Protein AF-A0A842VEL1-F1 (afdb_monomer_lite)

Secondary structure (DSSP, 8-state):
-HHHHHHHHH-GGGTEEEEETTEEEE-HHHHHHHHHHHHHHHHHHHHHHHHHHT-SSHHHHHHHHHHHHHHHHHHHHHHHHHH---HHHHHHHHHHHHHHHHHHHHHHH--HHHHHHHSTT--

Sequence (123 aa):
MILYYALLIIDPSLIGIFINPFIVQFTIFTRVYFIACLLGVLIPGILFAIRSIKSDKPEINLQGKLLLIAFISFTIGALLTSSIPQMTIKVIARLILVTSSLEFYMGYLLPNWVKKILLKNDN

Radius of gyration: 18.05 Å; chains: 1; bounding box: 33×24×61 Å

Foldseek 3Di:
DVVVVVCCVVDVVQQWDDPDPLFTQGDPVNLVVLVVVLCVCLVVQLVCLVVQCPDPPVLSVVLSVLSNQLSVLLSVLSCQCHPDRDPVSPVVSVVSNVVSVVSNVCSVVVDPVNCCVPVVPPD

Structure (mmCIF, N/CA/C/O backbone):
data_AF-A0A842VEL1-F1
#
_entry.id   AF-A0A842VEL1-F1
#
loop_
_atom_site.group_PDB
_atom_site.id
_atom_site.type_symbol
_atom_site.label_atom_id
_atom_site.label_alt_id
_atom_site.label_comp_id
_atom_site.label_asym_id
_atom_site.label_entity_id
_atom_site.label_seq_id
_atom_site.pdbx_PDB_ins_code
_atom_site.Cartn_x
_atom_site.Cartn_y
_atom_site.Cartn_z
_atom_site.occupancy
_atom_site.B_iso_or_equiv
_atom_site.auth_seq_id
_atom_site.auth_comp_id
_atom_site.auth_asym_id
_atom_site.auth_atom_id
_atom_site.pdbx_PDB_model_num
ATOM 1 N N . MET A 1 1 ? -5.228 3.748 -17.931 1.00 76.12 1 MET A N 1
ATOM 2 C CA . MET A 1 1 ? -5.806 2.390 -17.972 1.00 76.12 1 MET A CA 1
ATOM 3 C C . MET A 1 1 ? -5.960 1.906 -19.413 1.00 76.12 1 MET A C 1
ATOM 5 O O . MET A 1 1 ? -5.131 1.111 -19.818 1.00 76.12 1 MET A O 1
ATOM 9 N N . ILE A 1 2 ? -6.891 2.429 -20.225 1.00 85.06 2 ILE A N 1
ATOM 10 C CA . ILE A 1 2 ? -7.146 1.931 -21.603 1.00 85.06 2 ILE A CA 1
ATOM 11 C C . ILE A 1 2 ? -5.904 2.004 -22.518 1.00 85.06 2 ILE A C 1
ATOM 13 O O . ILE A 1 2 ? -5.540 1.008 -23.132 1.00 85.06 2 ILE A O 1
ATOM 17 N N . LEU A 1 3 ? -5.192 3.139 -22.535 1.00 84.25 3 LEU A N 1
ATOM 18 C CA . LEU A 1 3 ? -3.963 3.311 -23.328 1.00 84.25 3 LEU A CA 1
ATOM 19 C C . LEU A 1 3 ? -2.843 2.329 -22.936 1.00 84.25 3 LEU A C 1
ATOM 21 O O . LEU A 1 3 ? -2.144 1.812 -23.798 1.00 84.25 3 LEU A O 1
ATOM 25 N N . TYR A 1 4 ? -2.688 2.051 -21.639 1.00 84.31 4 TYR A N 1
ATOM 26 C CA . TYR A 1 4 ? -1.670 1.122 -21.141 1.00 84.31 4 TYR A CA 1
ATOM 27 C C . TYR A 1 4 ? -1.941 -0.307 -21.629 1.00 84.31 4 TYR A C 1
ATOM 29 O O . TYR A 1 4 ? -1.032 -0.978 -22.103 1.00 84.31 4 TYR A O 1
ATOM 37 N N . TYR A 1 5 ? -3.204 -0.747 -21.583 1.00 84.50 5 TYR A N 1
ATOM 38 C CA . TYR A 1 5 ? -3.597 -2.060 -22.100 1.00 84.50 5 TYR A CA 1
ATOM 39 C C . TYR A 1 5 ? -3.466 -2.159 -23.622 1.00 84.50 5 TYR A C 1
ATOM 41 O O . TYR A 1 5 ? -3.022 -3.189 -24.116 1.00 84.50 5 TYR A O 1
ATOM 49 N N . ALA A 1 6 ? -3.785 -1.092 -24.361 1.00 85.75 6 ALA A N 1
ATOM 50 C CA . ALA A 1 6 ? -3.583 -1.062 -25.808 1.00 85.75 6 ALA A CA 1
ATOM 51 C C . ALA A 1 6 ? -2.100 -1.247 -26.176 1.00 85.75 6 ALA A C 1
ATOM 53 O O . ALA A 1 6 ? -1.776 -2.093 -27.004 1.00 85.75 6 ALA A O 1
ATOM 54 N N . LEU A 1 7 ? -1.191 -0.526 -25.508 1.00 83.75 7 LEU A N 1
ATOM 55 C CA . LEU A 1 7 ? 0.255 -0.666 -25.726 1.00 83.75 7 LEU A CA 1
ATOM 56 C C . LEU A 1 7 ? 0.760 -2.077 -25.393 1.00 83.75 7 LEU A C 1
ATOM 58 O O . LEU A 1 7 ? 1.615 -2.592 -26.102 1.00 83.75 7 LEU A O 1
ATOM 62 N N . LEU A 1 8 ? 0.196 -2.723 -24.366 1.00 83.88 8 LEU A N 1
ATOM 63 C CA . LEU A 1 8 ? 0.596 -4.068 -23.941 1.00 83.88 8 LEU A CA 1
ATOM 64 C C . LEU A 1 8 ? 0.262 -5.139 -24.985 1.00 83.88 8 LEU A C 1
ATOM 66 O O . LEU A 1 8 ? 0.995 -6.115 -25.109 1.00 83.88 8 LEU A O 1
ATOM 70 N N . ILE A 1 9 ? -0.843 -4.959 -25.712 1.00 89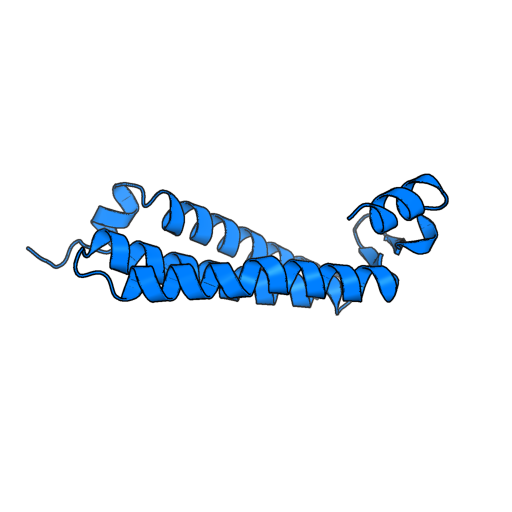.06 9 ILE A N 1
ATOM 71 C CA . ILE A 1 9 ? -1.298 -5.887 -26.754 1.00 89.06 9 ILE A CA 1
ATOM 72 C C . ILE A 1 9 ? -0.537 -5.658 -28.065 1.00 89.06 9 ILE A C 1
ATOM 74 O O . ILE A 1 9 ? -0.244 -6.621 -28.766 1.00 89.06 9 ILE A O 1
ATOM 78 N N . ILE A 1 10 ? -0.227 -4.400 -28.398 1.00 89.38 10 ILE A N 1
ATOM 79 C CA . ILE A 1 10 ? 0.463 -4.046 -29.647 1.00 89.38 10 ILE A CA 1
ATOM 80 C C . ILE A 1 10 ? 1.934 -4.459 -29.586 1.00 89.38 10 ILE A C 1
ATOM 82 O O . ILE A 1 10 ? 2.413 -5.145 -30.484 1.00 89.38 10 ILE A O 1
ATOM 86 N N . ASP A 1 11 ? 2.645 -4.037 -28.539 1.00 83.62 11 ASP A N 1
ATOM 87 C CA . ASP A 1 11 ? 4.055 -4.361 -28.347 1.00 83.62 11 ASP A CA 1
ATOM 88 C C . ASP A 1 11 ? 4.446 -4.216 -26.860 1.00 83.62 11 ASP A C 1
ATOM 90 O O . ASP A 1 11 ? 4.603 -3.096 -26.354 1.00 83.62 11 ASP A O 1
ATOM 94 N N . PRO A 1 12 ? 4.656 -5.336 -26.144 1.00 81.06 12 PRO A N 1
ATOM 95 C CA . PRO A 1 12 ? 5.062 -5.330 -24.740 1.00 81.06 12 PRO A CA 1
ATOM 96 C C . PRO A 1 12 ? 6.353 -4.545 -24.464 1.00 81.06 12 PRO A C 1
ATOM 98 O O . PRO A 1 12 ? 6.524 -4.019 -23.359 1.00 81.06 12 PRO A O 1
ATOM 101 N N . SER A 1 13 ? 7.247 -4.421 -25.454 1.00 82.38 13 SER A N 1
ATOM 102 C CA . SER A 1 13 ? 8.527 -3.720 -25.300 1.00 82.38 13 SER A CA 1
ATOM 103 C C . SER A 1 13 ? 8.355 -2.220 -25.025 1.00 82.38 13 SER A C 1
ATOM 105 O O . SER A 1 13 ? 9.188 -1.615 -24.346 1.00 82.38 13 SER A O 1
ATOM 107 N N . LEU A 1 14 ? 7.224 -1.632 -25.439 1.00 79.50 14 LEU A N 1
ATOM 108 C CA . LEU A 1 14 ? 6.870 -0.232 -25.176 1.00 79.50 14 LEU A CA 1
ATOM 109 C C . LEU A 1 14 ? 6.592 0.040 -23.688 1.00 79.50 14 LEU A C 1
ATOM 111 O O . LEU A 1 14 ? 6.675 1.181 -23.220 1.00 79.50 14 LEU A O 1
ATOM 115 N N . ILE A 1 15 ? 6.284 -1.006 -22.921 1.00 84.62 15 ILE A N 1
ATOM 116 C CA . ILE A 1 15 ? 5.947 -0.922 -21.497 1.00 84.62 15 ILE A CA 1
ATOM 117 C C . ILE A 1 15 ? 7.144 -1.311 -20.629 1.00 84.62 15 ILE A C 1
ATOM 119 O O . ILE A 1 15 ? 7.382 -0.706 -19.573 1.00 84.62 15 ILE A O 1
ATOM 123 N N . GLY A 1 16 ? 7.930 -2.282 -21.077 1.00 82.50 16 GLY A N 1
ATOM 124 C CA . GLY A 1 16 ? 9.168 -2.664 -20.423 1.00 82.50 16 GLY A CA 1
ATOM 125 C C . GLY A 1 16 ? 9.768 -3.929 -21.006 1.00 82.50 16 GLY A C 1
ATOM 126 O O . GLY A 1 16 ? 9.112 -4.697 -21.702 1.00 82.50 16 GLY A O 1
ATOM 127 N N . ILE A 1 17 ? 11.030 -4.153 -20.666 1.00 83.25 17 ILE A N 1
ATOM 128 C CA . ILE A 1 17 ? 11.786 -5.334 -21.074 1.00 83.25 17 ILE A CA 1
ATOM 129 C C . ILE A 1 17 ? 12.294 -6.077 -19.841 1.00 83.25 17 ILE A C 1
ATOM 131 O O . ILE A 1 17 ? 12.622 -5.473 -18.813 1.00 83.25 17 ILE A O 1
ATOM 135 N N . PHE A 1 18 ? 12.355 -7.402 -19.928 1.00 78.75 18 PHE A N 1
ATOM 136 C CA . PHE A 1 18 ? 13.022 -8.219 -18.921 1.00 78.75 18 PHE A CA 1
ATOM 137 C C . PHE A 1 18 ? 14.525 -8.220 -19.204 1.00 78.75 18 PHE A C 1
ATOM 139 O O . PHE A 1 18 ? 14.956 -8.689 -20.250 1.00 78.75 18 PHE A O 1
ATOM 146 N N . ILE A 1 19 ? 15.321 -7.713 -18.261 1.00 80.94 19 ILE A N 1
ATOM 147 C CA . ILE A 1 19 ? 16.787 -7.856 -18.291 1.00 80.94 19 ILE A CA 1
ATOM 148 C C . ILE A 1 19 ? 17.183 -9.242 -17.745 1.00 80.94 19 ILE A C 1
ATOM 150 O O . ILE A 1 19 ? 18.173 -9.831 -18.158 1.00 80.94 19 ILE A O 1
ATOM 154 N N . ASN A 1 20 ? 16.410 -9.765 -16.792 1.00 78.31 20 ASN A N 1
ATOM 155 C CA . ASN A 1 20 ? 16.582 -11.070 -16.140 1.00 78.31 20 ASN A CA 1
ATOM 156 C C . ASN A 1 20 ? 15.169 -11.552 -15.717 1.00 78.31 20 ASN A C 1
ATOM 158 O O . ASN A 1 20 ? 14.302 -10.684 -15.558 1.00 78.31 20 ASN A O 1
ATOM 162 N N . PRO A 1 21 ? 14.887 -12.847 -15.448 1.00 75.00 21 PRO A N 1
ATOM 163 C CA . PRO A 1 21 ? 13.548 -13.320 -15.064 1.00 75.00 21 PRO A CA 1
ATOM 164 C C . PRO A 1 21 ? 12.952 -12.578 -13.861 1.00 75.00 21 PRO A C 1
ATOM 166 O O . PRO A 1 21 ? 11.739 -12.460 -13.725 1.00 75.00 21 PRO A O 1
ATOM 169 N N . PHE A 1 22 ? 13.817 -12.023 -13.008 1.00 68.25 22 PHE A N 1
ATOM 170 C CA . PHE A 1 22 ? 13.437 -11.284 -11.804 1.00 68.25 22 PHE A CA 1
ATOM 171 C C . PHE A 1 22 ? 13.616 -9.760 -11.924 1.00 68.25 22 PHE A C 1
ATOM 173 O O . PHE A 1 22 ? 13.258 -9.014 -11.009 1.00 68.25 22 PHE A O 1
ATOM 180 N N . ILE A 1 23 ? 14.162 -9.263 -13.042 1.00 76.00 23 ILE A N 1
ATOM 181 C CA . ILE A 1 23 ? 14.464 -7.842 -13.241 1.00 76.00 23 ILE A CA 1
ATOM 182 C C . ILE A 1 23 ? 13.767 -7.329 -14.499 1.00 76.00 23 ILE A C 1
ATOM 184 O O . ILE A 1 23 ? 14.275 -7.449 -15.609 1.00 76.00 23 ILE A O 1
ATOM 188 N N . VAL A 1 24 ? 12.632 -6.666 -14.287 1.00 80.62 24 VAL A N 1
ATOM 189 C CA . VAL A 1 24 ? 11.988 -5.825 -15.302 1.00 80.62 24 VAL A CA 1
ATOM 190 C C . VAL A 1 24 ? 12.592 -4.426 -15.275 1.00 80.62 24 VAL A C 1
ATOM 192 O O . VAL A 1 24 ? 12.747 -3.840 -14.194 1.00 80.62 24 VAL A O 1
ATOM 195 N N . GLN A 1 25 ? 12.902 -3.898 -16.457 1.00 82.56 25 GLN A N 1
ATOM 196 C CA . GLN A 1 25 ? 13.209 -2.495 -16.689 1.00 82.56 25 GLN A CA 1
ATOM 197 C C . GLN A 1 25 ? 12.018 -1.835 -17.376 1.00 82.56 25 GLN A C 1
ATOM 199 O O . GLN A 1 25 ? 11.735 -2.067 -18.549 1.00 82.56 25 GLN A O 1
ATOM 204 N N . PHE A 1 26 ? 11.309 -1.007 -16.616 1.00 83.81 26 PHE A N 1
ATOM 205 C CA . PHE A 1 26 ? 10.155 -0.274 -17.118 1.00 83.81 26 PHE A CA 1
ATOM 206 C C . PHE A 1 26 ? 10.583 0.950 -17.923 1.00 83.81 26 PHE A C 1
ATOM 208 O O . PHE A 1 26 ? 11.517 1.668 -17.528 1.00 83.81 26 PHE A O 1
ATOM 215 N N . THR A 1 27 ? 9.854 1.219 -19.006 1.00 86.62 27 THR A N 1
ATOM 216 C CA . THR A 1 27 ? 9.984 2.461 -19.775 1.00 86.62 27 THR A CA 1
ATOM 217 C C . THR A 1 27 ? 9.526 3.660 -18.941 1.00 86.62 27 THR A C 1
ATOM 219 O O . THR A 1 27 ? 8.837 3.515 -17.925 1.00 86.62 27 THR A O 1
ATOM 222 N N . ILE A 1 28 ? 9.923 4.870 -19.345 1.00 84.62 28 ILE A N 1
ATOM 223 C CA . ILE A 1 28 ? 9.549 6.100 -18.630 1.00 84.62 28 ILE A CA 1
ATOM 224 C C . ILE A 1 28 ? 8.027 6.267 -18.541 1.00 84.62 28 ILE A C 1
ATOM 226 O O . ILE A 1 28 ? 7.512 6.618 -17.481 1.00 84.62 28 ILE A O 1
ATOM 230 N N . PHE A 1 29 ? 7.311 5.916 -19.614 1.00 85.69 29 PHE A N 1
ATOM 231 C CA . PHE A 1 29 ? 5.852 5.938 -19.668 1.00 85.69 29 PHE A CA 1
ATOM 232 C C . PHE A 1 29 ? 5.240 5.083 -18.552 1.00 85.69 29 PHE A C 1
ATOM 234 O O . PHE A 1 29 ? 4.425 5.567 -17.767 1.00 85.69 29 PHE A O 1
ATOM 241 N N . THR A 1 30 ? 5.702 3.840 -18.416 1.00 87.25 30 THR A N 1
ATOM 242 C CA . THR A 1 30 ? 5.227 2.916 -17.382 1.00 87.25 30 THR A CA 1
ATOM 243 C C . THR A 1 30 ? 5.548 3.401 -15.971 1.00 87.25 30 THR A C 1
ATOM 245 O O . THR A 1 30 ? 4.721 3.258 -15.073 1.00 87.25 30 THR A O 1
ATOM 248 N N . ARG A 1 31 ? 6.713 4.023 -15.751 1.00 86.12 31 ARG A N 1
ATOM 249 C CA . ARG A 1 31 ? 7.068 4.580 -14.433 1.00 86.12 31 ARG A CA 1
ATOM 250 C C . ARG A 1 31 ? 6.168 5.748 -14.041 1.00 86.12 31 ARG A C 1
ATOM 252 O O . ARG A 1 31 ? 5.656 5.759 -12.926 1.00 86.12 31 ARG A O 1
ATOM 259 N N . VAL A 1 32 ? 5.938 6.697 -14.951 1.00 88.50 32 VAL A N 1
ATOM 260 C CA . VAL A 1 32 ? 5.024 7.830 -14.716 1.00 88.50 32 VAL A CA 1
ATOM 261 C C . VAL A 1 32 ? 3.611 7.322 -14.447 1.00 88.50 32 VAL A C 1
ATOM 263 O O . VAL A 1 32 ? 2.962 7.756 -13.497 1.00 88.50 32 VAL A O 1
ATOM 266 N N . TYR A 1 33 ? 3.163 6.344 -15.233 1.00 88.56 33 TYR A N 1
ATOM 267 C CA . TYR A 1 33 ? 1.872 5.701 -15.039 1.00 88.56 33 TYR A CA 1
ATOM 268 C C . TYR A 1 33 ? 1.742 5.038 -13.660 1.00 88.56 33 TYR A C 1
ATOM 270 O O . TYR A 1 33 ? 0.727 5.217 -12.984 1.00 88.56 33 TYR A O 1
ATOM 278 N N . PHE A 1 34 ? 2.775 4.319 -13.208 1.00 88.38 34 PHE A N 1
ATOM 279 C CA . PHE A 1 34 ? 2.788 3.722 -11.874 1.00 88.38 34 PHE A CA 1
ATOM 280 C C . PHE A 1 34 ? 2.751 4.766 -10.765 1.00 88.38 34 PHE A C 1
ATOM 282 O O . PHE A 1 34 ? 1.988 4.589 -9.821 1.00 88.38 34 PHE A O 1
ATOM 289 N N . ILE A 1 35 ? 3.507 5.859 -10.882 1.00 90.62 35 ILE A N 1
ATOM 290 C CA . ILE A 1 35 ? 3.472 6.953 -9.901 1.00 90.62 35 ILE A CA 1
ATOM 291 C C . ILE A 1 35 ? 2.070 7.570 -9.838 1.00 90.62 35 ILE A C 1
ATOM 293 O O . ILE A 1 35 ? 1.547 7.780 -8.747 1.00 90.62 35 ILE A O 1
ATOM 297 N N . ALA A 1 36 ? 1.421 7.796 -10.983 1.00 92.12 36 ALA A N 1
ATOM 298 C CA . ALA A 1 36 ? 0.055 8.314 -11.018 1.00 92.12 36 ALA A CA 1
ATOM 299 C C . ALA A 1 36 ? -0.940 7.367 -10.323 1.00 92.12 36 ALA A C 1
ATOM 301 O O . ALA A 1 36 ? -1.759 7.812 -9.518 1.00 92.12 36 ALA A O 1
ATOM 302 N N . CYS A 1 37 ? -0.839 6.057 -10.574 1.00 91.06 37 CYS A N 1
ATOM 303 C CA . CYS A 1 37 ? -1.665 5.057 -9.891 1.00 91.06 37 CYS A CA 1
ATOM 304 C C . CYS A 1 37 ? -1.377 5.013 -8.383 1.00 91.06 37 CYS A C 1
ATOM 306 O O . CYS A 1 37 ? -2.306 4.943 -7.581 1.00 91.06 37 CYS A O 1
ATOM 308 N N . LEU A 1 38 ? -0.099 5.089 -7.999 1.00 93.50 38 LEU A N 1
ATOM 309 C CA . LEU A 1 38 ? 0.339 5.093 -6.608 1.00 93.50 38 LEU A CA 1
ATOM 310 C C . LEU A 1 38 ? -0.256 6.286 -5.859 1.00 93.50 38 LEU A C 1
ATOM 312 O O . LEU A 1 38 ? -0.858 6.096 -4.809 1.00 93.50 38 LEU A O 1
ATOM 316 N N . LEU A 1 39 ? -0.172 7.493 -6.425 1.00 93.88 39 LEU A N 1
ATOM 317 C CA . LEU A 1 39 ? -0.780 8.697 -5.854 1.00 93.88 39 LEU A CA 1
ATOM 318 C C . LEU A 1 39 ? -2.307 8.588 -5.766 1.00 93.88 39 LEU A C 1
ATOM 320 O O . LEU A 1 39 ? -2.888 8.976 -4.752 1.00 93.88 39 LEU A O 1
ATOM 324 N N . GLY A 1 40 ? -2.946 8.012 -6.789 1.00 94.56 40 GLY A N 1
ATOM 325 C CA . GLY A 1 40 ? -4.392 7.791 -6.819 1.00 94.56 40 GLY A CA 1
ATOM 326 C C . GLY A 1 40 ? -4.902 6.891 -5.691 1.00 94.56 40 GLY A C 1
ATOM 327 O O . GLY A 1 40 ? -6.028 7.071 -5.243 1.00 94.56 40 GLY A O 1
ATOM 328 N N . VAL A 1 41 ? -4.079 5.964 -5.195 1.00 92.81 41 VAL A N 1
ATOM 329 C CA . VAL A 1 41 ? -4.402 5.112 -4.038 1.00 92.81 41 VAL A CA 1
ATOM 330 C C . VAL A 1 41 ? -3.933 5.746 -2.726 1.00 92.81 41 VAL A C 1
ATOM 332 O O . VAL A 1 41 ? -4.650 5.723 -1.726 1.00 92.81 41 VAL A O 1
ATOM 335 N N . LEU A 1 42 ? -2.742 6.343 -2.727 1.00 95.69 42 LEU A N 1
ATOM 336 C CA . LEU A 1 42 ? -2.078 6.850 -1.531 1.00 95.69 42 LEU A CA 1
ATOM 337 C C . LEU A 1 42 ? -2.807 8.043 -0.914 1.00 95.69 42 LEU A C 1
ATOM 339 O O . LEU A 1 42 ? -3.020 8.068 0.293 1.00 95.69 42 LEU A O 1
ATOM 343 N N . ILE A 1 43 ? -3.209 9.022 -1.728 1.00 96.19 43 ILE A N 1
ATOM 344 C CA . ILE A 1 43 ? -3.877 10.237 -1.244 1.00 96.19 43 ILE A CA 1
ATOM 345 C C . ILE A 1 43 ? -5.196 9.898 -0.527 1.00 96.19 43 ILE A C 1
ATOM 347 O O . ILE A 1 43 ? -5.330 10.243 0.651 1.00 96.19 43 ILE A O 1
ATOM 351 N N . PRO A 1 44 ? -6.169 9.204 -1.157 1.00 96.62 44 PRO A N 1
ATOM 352 C CA . PRO A 1 44 ? -7.403 8.843 -0.464 1.00 96.62 44 PRO A CA 1
ATOM 353 C C . PRO A 1 44 ? -7.156 7.863 0.686 1.00 96.62 44 PRO A C 1
ATOM 355 O O . PRO A 1 44 ? -7.812 7.976 1.719 1.00 96.62 44 PRO A O 1
ATOM 358 N N . GLY A 1 45 ? -6.189 6.950 0.547 1.00 94.75 45 GLY A N 1
ATOM 359 C CA . GLY A 1 45 ? -5.802 6.013 1.598 1.00 94.75 45 GLY A CA 1
ATOM 360 C C . GLY A 1 45 ? -5.321 6.703 2.875 1.00 94.75 45 GLY A C 1
ATOM 361 O O . GLY A 1 45 ? -5.826 6.423 3.963 1.00 94.75 45 GLY A O 1
ATOM 362 N N . ILE A 1 46 ? -4.408 7.669 2.746 1.00 96.50 46 ILE A N 1
ATOM 363 C CA . ILE A 1 46 ? -3.914 8.477 3.868 1.00 96.50 46 ILE A CA 1
ATOM 364 C C . ILE A 1 46 ? -5.045 9.316 4.468 1.00 96.50 46 ILE A C 1
ATOM 366 O O . ILE A 1 46 ? -5.186 9.363 5.688 1.00 96.50 46 ILE A O 1
ATOM 370 N N . LEU A 1 47 ? -5.881 9.955 3.642 1.00 97.31 47 LEU A N 1
ATOM 371 C CA . LEU A 1 47 ? -7.020 10.737 4.136 1.00 97.31 47 LEU A CA 1
ATOM 372 C C . LEU A 1 47 ? -8.000 9.874 4.941 1.00 97.31 47 LEU A C 1
ATOM 374 O O . LEU A 1 47 ? -8.477 10.306 5.993 1.00 97.31 47 LEU A O 1
ATOM 378 N N . PHE A 1 48 ? -8.275 8.654 4.474 1.00 96.19 48 PHE A N 1
ATOM 379 C CA . PHE A 1 48 ? -9.085 7.678 5.196 1.00 96.19 48 PHE A CA 1
ATOM 380 C C . PHE A 1 48 ? -8.430 7.291 6.525 1.00 96.19 48 PHE A C 1
ATOM 382 O O . PHE A 1 48 ? -9.069 7.393 7.570 1.00 96.19 48 PHE A O 1
ATOM 389 N N . ALA A 1 49 ? -7.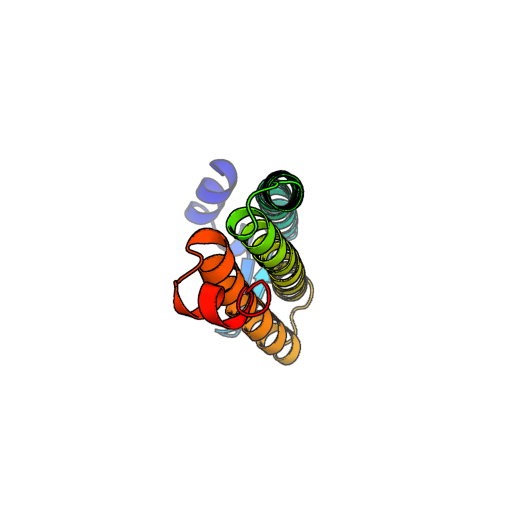144 6.936 6.507 1.00 96.75 49 ALA A N 1
ATOM 390 C CA . ALA A 1 49 ? -6.399 6.566 7.705 1.00 96.75 49 ALA A CA 1
ATOM 391 C C . ALA A 1 49 ? -6.405 7.690 8.758 1.00 96.75 49 ALA A C 1
ATOM 393 O O . ALA A 1 49 ? -6.730 7.443 9.917 1.00 96.75 49 ALA A O 1
ATOM 394 N N . ILE A 1 50 ? -6.150 8.940 8.355 1.00 97.31 50 ILE A N 1
ATOM 395 C CA . ILE A 1 50 ? -6.169 10.109 9.250 1.00 97.31 50 ILE A CA 1
ATOM 396 C C . ILE A 1 50 ? -7.556 10.328 9.862 1.00 97.31 50 ILE A C 1
ATOM 398 O O . ILE A 1 50 ? -7.658 10.638 11.049 1.00 97.31 50 ILE A O 1
ATOM 402 N N . ARG A 1 51 ? -8.633 10.178 9.082 1.00 96.94 51 ARG A N 1
ATOM 403 C CA . ARG A 1 51 ? -10.003 10.294 9.610 1.00 96.94 51 ARG A CA 1
ATOM 404 C C . ARG A 1 51 ? -10.302 9.193 10.623 1.00 96.94 51 ARG A C 1
ATOM 406 O O . ARG A 1 51 ? -10.846 9.497 11.678 1.00 96.94 51 ARG A O 1
ATOM 413 N N . SER A 1 52 ? -9.886 7.960 10.346 1.00 96.06 52 SER A N 1
ATOM 414 C CA . SER A 1 52 ? -10.039 6.831 11.268 1.00 96.06 52 SER A CA 1
ATOM 415 C C . SER A 1 52 ? -9.256 7.041 12.569 1.00 96.06 52 SER A C 1
ATOM 417 O O . SER A 1 52 ? -9.786 6.786 13.644 1.00 96.06 52 SER A O 1
ATOM 419 N N . ILE A 1 53 ? -8.045 7.613 12.508 1.00 96.50 53 ILE A N 1
ATOM 420 C CA . ILE A 1 53 ? -7.260 7.988 13.702 1.00 96.50 53 ILE A CA 1
ATOM 421 C C . 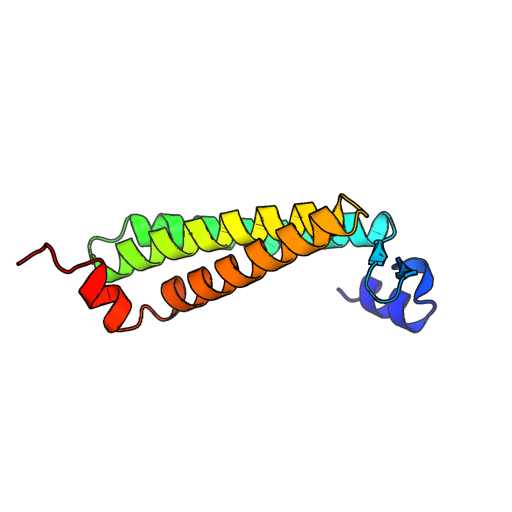ILE A 1 53 ? -8.007 9.013 14.570 1.00 96.50 53 ILE A C 1
ATOM 423 O O . ILE A 1 53 ? -7.882 8.994 15.787 1.00 96.50 53 ILE A O 1
ATOM 427 N N . LYS A 1 54 ? -8.806 9.905 13.986 1.00 95.75 54 LYS A N 1
ATOM 428 C CA . LYS A 1 54 ? -9.564 10.912 14.748 1.00 95.75 54 LYS A CA 1
ATOM 429 C C . LYS A 1 54 ? -10.869 10.386 15.360 1.00 95.75 54 LYS A C 1
ATOM 431 O O . LYS A 1 54 ? -11.590 11.165 15.965 1.00 95.75 54 LYS A O 1
ATOM 436 N N . SER A 1 55 ? -11.196 9.105 15.186 1.00 95.50 55 SER A N 1
ATOM 437 C CA . SER A 1 55 ? -12.399 8.500 15.764 1.00 95.50 55 SER A CA 1
ATOM 438 C C . SER A 1 55 ? -12.257 8.280 17.272 1.00 95.50 55 SER A C 1
ATOM 440 O O . SER A 1 55 ? -11.242 7.750 17.720 1.00 95.50 55 SER A O 1
ATOM 442 N N . ASP A 1 56 ? -13.326 8.558 18.025 1.00 93.31 56 ASP A N 1
ATOM 443 C CA . ASP A 1 56 ? -13.415 8.292 19.471 1.00 93.31 56 ASP A CA 1
ATOM 444 C C . ASP A 1 56 ? -13.433 6.792 19.800 1.00 93.31 56 ASP A C 1
ATOM 446 O O . ASP A 1 56 ? -13.056 6.369 20.890 1.00 93.31 56 ASP A O 1
ATOM 450 N 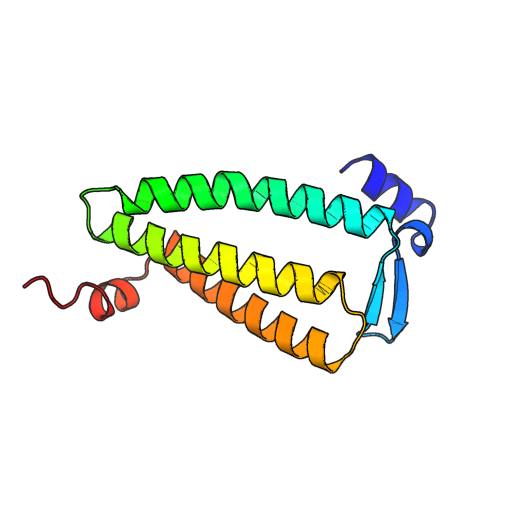N . LYS A 1 57 ? -13.863 5.951 18.849 1.00 93.50 57 LYS A N 1
ATOM 451 C CA . LYS A 1 57 ? -13.834 4.493 19.021 1.00 93.50 57 LYS A CA 1
ATOM 452 C C . LYS A 1 57 ? -12.387 3.980 18.929 1.00 93.50 57 LYS A C 1
ATOM 454 O O . LYS A 1 57 ? -11.797 4.102 17.848 1.00 93.50 57 LYS A O 1
ATOM 459 N N . PRO A 1 58 ? -11.844 3.327 19.977 1.00 91.19 58 PRO A N 1
ATOM 460 C CA . PRO A 1 58 ? -10.436 2.922 20.032 1.00 91.19 58 PRO A CA 1
ATOM 461 C C . PRO A 1 58 ? -10.063 1.913 18.939 1.00 91.19 58 PRO A C 1
ATOM 463 O O . PRO A 1 58 ? -8.958 1.948 18.401 1.00 91.19 58 PRO A O 1
ATOM 466 N N . GLU A 1 59 ? -11.005 1.059 18.534 1.00 92.38 59 GLU A N 1
ATOM 467 C CA . GLU A 1 59 ? -10.800 0.115 17.432 1.00 92.38 59 GLU A CA 1
ATOM 468 C C . GLU A 1 59 ? -10.562 0.826 16.094 1.00 92.38 59 GLU A C 1
ATOM 470 O O . GLU A 1 59 ? -9.625 0.493 15.372 1.00 92.38 59 GLU A O 1
ATOM 475 N N . ILE A 1 60 ? -11.369 1.845 15.786 1.00 94.19 60 ILE A N 1
ATOM 476 C CA . ILE A 1 60 ? -11.261 2.610 14.536 1.00 94.19 60 ILE A CA 1
ATOM 477 C C . ILE A 1 60 ? -9.992 3.474 14.556 1.00 94.19 60 ILE A C 1
ATOM 479 O O . ILE A 1 60 ? -9.293 3.572 13.544 1.00 94.19 60 ILE A O 1
ATOM 483 N N . ASN A 1 61 ? -9.642 4.036 15.719 1.00 95.44 61 ASN A N 1
ATOM 484 C CA . ASN A 1 61 ? -8.381 4.750 15.916 1.00 95.44 61 ASN A CA 1
ATOM 485 C C . ASN A 1 61 ? -7.175 3.855 15.587 1.00 95.44 61 ASN A C 1
ATOM 487 O O . ASN A 1 61 ? -6.289 4.249 14.823 1.00 95.44 61 ASN A O 1
ATOM 491 N N . LEU A 1 62 ? -7.169 2.629 16.118 1.00 94.56 62 LEU A N 1
ATOM 492 C CA . LEU A 1 62 ? -6.106 1.656 15.892 1.00 94.56 62 LEU A CA 1
ATOM 493 C C . LEU A 1 62 ? -6.038 1.194 14.429 1.00 94.56 62 LEU A C 1
ATOM 495 O O . LEU A 1 62 ? -4.944 1.137 13.865 1.00 94.56 62 LEU A O 1
ATOM 499 N N . GLN A 1 63 ? -7.187 0.928 13.795 1.00 95.50 63 GLN A N 1
ATOM 500 C CA . GLN A 1 63 ? -7.263 0.638 12.357 1.00 95.50 63 GLN A CA 1
ATOM 501 C C . GLN A 1 63 ? -6.622 1.750 11.532 1.00 95.50 63 GLN A C 1
ATOM 503 O O . GLN A 1 63 ? -5.791 1.481 10.668 1.00 95.50 63 GLN A O 1
ATOM 508 N N . GLY A 1 64 ? -6.954 3.008 11.835 1.00 95.94 64 GLY A N 1
ATOM 509 C CA . GLY A 1 64 ? -6.377 4.165 11.161 1.00 95.94 64 GLY A CA 1
ATOM 510 C C . GLY A 1 64 ? -4.853 4.230 11.283 1.00 95.94 64 GLY A C 1
ATOM 511 O O . GLY A 1 64 ? -4.175 4.468 10.286 1.00 95.94 64 GLY A O 1
ATOM 512 N N . LYS A 1 65 ? -4.298 3.959 12.473 1.00 96.06 65 LYS A N 1
ATOM 513 C CA . LYS A 1 65 ? -2.840 3.917 12.693 1.00 96.06 65 LYS A CA 1
ATOM 514 C C . LYS A 1 65 ? -2.169 2.822 11.859 1.00 96.06 65 LYS A C 1
ATOM 516 O O . LYS A 1 65 ? -1.187 3.101 11.177 1.00 96.06 65 LYS A O 1
ATOM 521 N N . LEU A 1 66 ? -2.715 1.604 11.877 1.00 96.56 66 LEU A N 1
ATOM 522 C CA . LEU A 1 66 ? -2.185 0.471 11.109 1.00 96.56 66 LEU A CA 1
ATOM 523 C C . LEU A 1 66 ? -2.245 0.728 9.601 1.00 96.56 66 LEU A C 1
ATOM 525 O O . LEU A 1 66 ? -1.267 0.491 8.899 1.00 96.56 66 LEU A O 1
ATOM 529 N N . LEU A 1 67 ? -3.361 1.272 9.111 1.00 97.06 67 LEU A N 1
ATOM 530 C CA . LEU A 1 67 ? -3.516 1.625 7.702 1.00 97.06 67 LEU A CA 1
ATOM 531 C C . LEU A 1 67 ? -2.541 2.720 7.274 1.00 97.06 67 LEU A C 1
ATOM 533 O O . LEU A 1 67 ? -1.989 2.641 6.181 1.00 97.06 67 LEU A O 1
ATOM 537 N N . LEU A 1 68 ? -2.296 3.725 8.119 1.00 97.50 68 LEU A N 1
ATOM 538 C CA . LEU A 1 68 ? -1.330 4.775 7.807 1.00 97.50 68 LEU A CA 1
ATOM 539 C C . LEU A 1 68 ? 0.080 4.196 7.622 1.00 97.50 68 LEU A C 1
ATOM 541 O O . LEU A 1 68 ? 0.744 4.521 6.639 1.00 97.50 68 LEU A O 1
ATOM 545 N N . ILE A 1 69 ? 0.506 3.313 8.532 1.00 96.88 69 ILE A N 1
ATOM 546 C CA . ILE A 1 69 ? 1.795 2.613 8.431 1.00 96.88 69 ILE A CA 1
ATOM 547 C C . ILE A 1 69 ? 1.826 1.767 7.150 1.00 96.88 69 ILE A C 1
ATOM 549 O O . ILE A 1 69 ? 2.764 1.903 6.367 1.00 96.88 69 ILE A O 1
ATOM 553 N N . ALA A 1 70 ? 0.754 1.019 6.865 1.00 97.19 70 ALA A N 1
ATOM 554 C CA . ALA A 1 70 ? 0.632 0.199 5.660 1.00 97.19 70 ALA A CA 1
ATOM 555 C C . ALA A 1 70 ? 0.806 1.010 4.368 1.00 97.19 70 ALA A C 1
ATOM 557 O O . ALA A 1 70 ? 1.565 0.616 3.481 1.00 97.19 70 ALA A O 1
ATOM 558 N N . PHE A 1 71 ? 0.149 2.170 4.259 1.00 96.81 71 PHE A N 1
ATOM 559 C CA . PHE A 1 71 ? 0.267 3.051 3.095 1.00 96.81 71 PHE A CA 1
ATOM 560 C C . PHE A 1 71 ? 1.683 3.615 2.927 1.00 96.81 71 PHE A C 1
ATOM 562 O O . PHE A 1 71 ? 2.175 3.695 1.797 1.00 96.81 71 PHE A O 1
ATOM 569 N N . ILE A 1 72 ? 2.356 3.972 4.023 1.00 96.19 72 ILE A N 1
ATOM 570 C CA . ILE A 1 72 ? 3.741 4.462 3.994 1.00 96.19 72 ILE A CA 1
ATOM 571 C C . ILE A 1 72 ? 4.690 3.336 3.566 1.00 96.19 72 ILE A C 1
ATOM 573 O O . ILE A 1 72 ? 5.430 3.505 2.594 1.00 96.19 72 ILE A O 1
ATOM 577 N N . SER A 1 73 ? 4.622 2.172 4.219 1.00 96.69 73 SER A N 1
ATOM 578 C CA . SER A 1 73 ? 5.413 0.981 3.884 1.00 96.69 73 SER A CA 1
ATOM 579 C C . SER A 1 73 ? 5.213 0.578 2.421 1.00 96.69 73 SER A C 1
ATOM 581 O O . SER A 1 73 ? 6.178 0.399 1.678 1.00 96.69 73 SER A O 1
ATOM 583 N N . PHE A 1 74 ? 3.959 0.519 1.963 1.00 96.31 74 PHE A N 1
ATOM 584 C CA . PHE A 1 74 ? 3.620 0.206 0.577 1.00 96.31 74 PHE A CA 1
ATOM 585 C C . PHE A 1 74 ? 4.227 1.203 -0.408 1.00 96.31 74 PHE A C 1
ATOM 587 O O . PHE A 1 74 ? 4.820 0.792 -1.403 1.00 96.31 74 PHE A O 1
ATOM 594 N N . THR A 1 75 ? 4.131 2.500 -0.117 1.00 95.06 75 THR A N 1
ATOM 595 C CA . THR A 1 75 ? 4.684 3.555 -0.975 1.00 95.06 75 THR A CA 1
ATOM 596 C C . THR A 1 75 ? 6.197 3.438 -1.090 1.00 95.06 75 THR A C 1
ATOM 598 O O . THR A 1 75 ? 6.729 3.461 -2.199 1.00 95.06 75 THR A O 1
ATOM 601 N N . ILE A 1 76 ? 6.892 3.250 0.034 1.00 94.94 76 ILE A N 1
ATOM 602 C CA . ILE A 1 76 ? 8.348 3.071 0.056 1.00 94.94 76 ILE A CA 1
ATOM 603 C C . ILE A 1 76 ? 8.736 1.823 -0.748 1.00 94.94 76 ILE A C 1
ATOM 605 O O . ILE A 1 76 ? 9.577 1.903 -1.644 1.00 94.94 76 ILE A O 1
ATOM 609 N N . GLY A 1 77 ? 8.088 0.683 -0.495 1.00 94.56 77 GLY A N 1
ATOM 610 C CA . GLY A 1 77 ? 8.353 -0.563 -1.218 1.00 94.56 77 GLY A CA 1
ATOM 611 C C . GLY A 1 77 ? 8.077 -0.459 -2.724 1.00 94.56 77 GLY A C 1
ATOM 612 O O . GLY A 1 77 ? 8.861 -0.949 -3.543 1.00 94.56 77 GLY A O 1
ATOM 613 N N . ALA A 1 78 ? 7.001 0.228 -3.114 1.00 92.69 78 ALA A N 1
ATOM 614 C CA . ALA A 1 78 ? 6.648 0.452 -4.512 1.00 92.69 78 ALA A CA 1
ATOM 615 C C . ALA A 1 78 ? 7.681 1.339 -5.224 1.00 92.69 78 ALA A C 1
ATOM 617 O O . ALA A 1 78 ? 8.166 0.970 -6.296 1.00 92.69 78 ALA A O 1
ATOM 618 N N . LEU A 1 79 ? 8.077 2.458 -4.606 1.00 91.75 79 LEU A N 1
ATOM 619 C CA . LEU A 1 79 ? 9.071 3.379 -5.164 1.00 91.75 79 LEU A CA 1
ATOM 620 C C . LEU A 1 79 ? 10.452 2.731 -5.295 1.00 91.75 79 LEU A C 1
ATOM 622 O O . LEU A 1 79 ? 11.108 2.902 -6.326 1.00 91.75 79 LEU A O 1
ATOM 626 N N . LEU A 1 80 ? 10.884 1.955 -4.296 1.00 90.81 80 LEU A N 1
ATOM 627 C CA . LEU A 1 80 ? 12.144 1.207 -4.357 1.00 90.81 80 LEU A CA 1
ATOM 628 C C . LEU A 1 80 ? 12.127 0.176 -5.493 1.00 90.81 80 LEU A C 1
ATOM 630 O O . LEU A 1 80 ? 13.111 0.044 -6.221 1.00 90.81 80 LEU A O 1
ATOM 634 N N . THR A 1 81 ? 10.992 -0.502 -5.695 1.00 87.00 81 THR A N 1
ATOM 635 C CA . THR A 1 81 ? 10.822 -1.499 -6.765 1.00 87.00 81 THR A CA 1
ATOM 636 C C . THR A 1 81 ? 10.895 -0.879 -8.161 1.00 87.00 81 THR A C 1
ATOM 638 O O . THR A 1 81 ? 11.488 -1.473 -9.065 1.00 87.00 81 THR A O 1
ATOM 641 N N . SER A 1 82 ? 10.285 0.294 -8.364 1.00 84.00 82 SER A N 1
ATOM 642 C CA . SER A 1 82 ? 10.203 0.933 -9.683 1.00 84.00 82 SER A CA 1
ATOM 643 C C . SER A 1 82 ? 11.444 1.742 -10.059 1.00 84.00 82 SER A C 1
ATOM 645 O O . SER A 1 82 ? 11.724 1.903 -11.247 1.00 84.00 82 SER A O 1
ATOM 647 N N . SER A 1 83 ? 12.158 2.287 -9.070 1.00 83.25 83 SER A N 1
ATOM 648 C CA . SER A 1 83 ? 13.198 3.296 -9.311 1.00 83.25 83 SER A CA 1
ATOM 649 C C . SER A 1 83 ? 14.592 2.700 -9.463 1.00 83.25 83 SER A C 1
ATOM 651 O O . SER A 1 83 ? 15.381 3.219 -10.251 1.00 83.25 83 SER A O 1
ATOM 653 N N . ILE A 1 84 ? 14.900 1.613 -8.743 1.00 84.62 84 ILE A N 1
ATOM 654 C CA . ILE A 1 84 ? 16.268 1.091 -8.656 1.00 84.62 8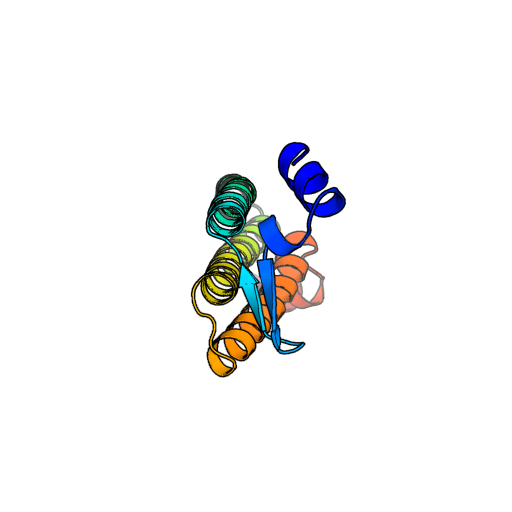4 ILE A CA 1
ATOM 655 C C . ILE A 1 84 ? 16.345 -0.337 -9.227 1.00 84.62 84 ILE A C 1
ATOM 657 O O . ILE A 1 84 ? 15.864 -1.288 -8.605 1.00 84.62 84 ILE A O 1
ATOM 661 N N . PRO A 1 85 ? 16.962 -0.539 -10.408 1.00 79.56 85 PRO A N 1
ATOM 662 C CA . PRO A 1 85 ? 17.053 -1.844 -11.060 1.00 79.56 85 PRO A CA 1
ATOM 663 C C . PRO A 1 85 ? 18.207 -2.703 -10.503 1.00 79.56 85 PRO A C 1
ATOM 665 O O . PRO A 1 85 ? 18.994 -3.258 -11.261 1.00 79.56 85 PRO A O 1
ATOM 668 N N . GLN A 1 86 ? 18.305 -2.835 -9.176 1.00 85.56 86 GLN A N 1
ATOM 669 C CA . GLN A 1 86 ? 19.321 -3.651 -8.498 1.00 85.56 86 GLN A CA 1
ATOM 670 C C . GLN A 1 86 ? 18.668 -4.810 -7.741 1.00 85.56 86 GLN A C 1
ATOM 672 O O . GLN A 1 86 ? 17.705 -4.609 -7.001 1.00 85.56 86 GLN A O 1
ATOM 677 N N . MET A 1 87 ? 19.215 -6.022 -7.885 1.00 85.81 87 MET A N 1
ATOM 678 C CA . MET A 1 87 ? 18.634 -7.243 -7.308 1.00 85.81 87 MET A CA 1
ATOM 679 C C . MET A 1 87 ? 18.434 -7.147 -5.789 1.00 85.81 87 MET A C 1
ATOM 681 O O . MET A 1 87 ? 17.332 -7.384 -5.301 1.00 85.81 87 MET A O 1
ATOM 685 N N . THR A 1 88 ? 19.460 -6.726 -5.044 1.00 89.19 88 THR A N 1
ATOM 686 C CA . THR A 1 88 ? 19.404 -6.596 -3.578 1.00 89.19 88 THR A CA 1
ATOM 687 C C . THR A 1 88 ? 18.295 -5.649 -3.126 1.00 89.19 88 THR A C 1
ATOM 689 O O . THR A 1 88 ? 17.531 -5.963 -2.217 1.00 89.19 88 THR A O 1
ATOM 692 N N . ILE A 1 89 ? 18.154 -4.510 -3.808 1.00 90.00 89 ILE A N 1
ATOM 693 C CA . ILE A 1 89 ? 17.133 -3.511 -3.482 1.00 90.00 89 ILE A CA 1
ATOM 694 C C . ILE A 1 89 ? 15.740 -4.042 -3.809 1.00 90.00 89 ILE A C 1
ATOM 696 O O . ILE A 1 89 ? 14.820 -3.838 -3.022 1.00 90.00 89 ILE A O 1
ATOM 700 N N . LYS A 1 90 ? 15.579 -4.791 -4.907 1.00 87.88 90 LYS A N 1
ATOM 701 C CA . LYS A 1 90 ? 14.302 -5.443 -5.223 1.00 87.88 90 LYS A CA 1
ATOM 702 C C . LYS A 1 90 ? 13.897 -6.456 -4.154 1.00 87.88 90 LYS A C 1
ATOM 704 O O . LYS A 1 90 ? 12.724 -6.500 -3.803 1.00 87.88 90 LYS A O 1
ATOM 709 N N . VAL A 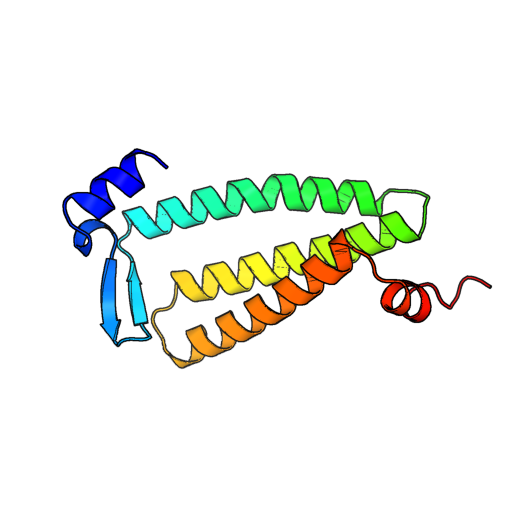1 91 ? 14.833 -7.229 -3.603 1.00 91.25 91 VAL A N 1
ATOM 710 C CA . VAL A 1 91 ? 14.536 -8.166 -2.504 1.00 91.25 91 VAL A CA 1
ATOM 711 C C . VAL A 1 91 ? 14.064 -7.414 -1.257 1.00 91.25 91 VAL A C 1
ATOM 713 O O . VAL A 1 91 ? 13.016 -7.748 -0.710 1.00 91.25 91 VAL A O 1
ATOM 716 N N . ILE A 1 92 ? 14.769 -6.353 -0.855 1.00 93.31 92 ILE A N 1
ATOM 717 C CA . ILE A 1 92 ? 14.373 -5.517 0.291 1.00 93.31 92 ILE A CA 1
ATOM 718 C C . ILE A 1 92 ? 12.993 -4.891 0.054 1.00 93.31 92 ILE A C 1
ATOM 720 O O . ILE A 1 92 ? 12.118 -4.962 0.914 1.00 93.31 92 ILE A O 1
ATOM 724 N N . ALA A 1 93 ? 12.763 -4.340 -1.138 1.00 93.94 93 ALA A N 1
ATOM 725 C CA . ALA A 1 93 ? 11.485 -3.749 -1.508 1.00 93.94 93 ALA A CA 1
ATOM 726 C C . ALA A 1 93 ? 10.336 -4.770 -1.445 1.00 93.94 93 ALA A C 1
ATOM 728 O O . ALA A 1 93 ? 9.244 -4.436 -0.991 1.00 93.94 93 ALA A O 1
ATOM 729 N N . ARG A 1 94 ? 10.576 -6.032 -1.830 1.00 92.25 94 ARG A N 1
ATOM 730 C CA . ARG A 1 94 ? 9.589 -7.116 -1.699 1.00 92.25 94 ARG A CA 1
ATOM 731 C C . ARG A 1 94 ? 9.273 -7.438 -0.247 1.00 92.25 94 ARG A C 1
ATOM 733 O O . ARG A 1 94 ? 8.100 -7.600 0.064 1.00 92.25 94 ARG A O 1
ATOM 740 N N . LEU A 1 95 ? 10.274 -7.491 0.629 1.00 95.94 95 LEU A N 1
ATOM 741 C CA . LEU A 1 95 ? 10.043 -7.711 2.059 1.00 95.94 95 LEU A CA 1
ATOM 742 C C . LEU A 1 95 ? 9.172 -6.597 2.653 1.00 95.94 95 LEU A C 1
ATOM 744 O O . LEU A 1 95 ? 8.184 -6.898 3.315 1.00 95.94 95 LEU A O 1
ATOM 748 N N . ILE A 1 96 ? 9.461 -5.334 2.318 1.00 96.69 96 ILE A N 1
ATOM 749 C CA . ILE A 1 96 ? 8.657 -4.174 2.741 1.00 96.69 96 ILE A CA 1
ATOM 750 C C . ILE A 1 96 ? 7.214 -4.259 2.210 1.00 96.69 96 ILE A C 1
ATOM 752 O O . ILE A 1 96 ? 6.262 -3.923 2.909 1.00 96.69 96 ILE A O 1
ATOM 756 N N . LEU A 1 97 ? 7.019 -4.718 0.971 1.00 95.94 97 LEU A N 1
ATOM 757 C CA . LEU A 1 97 ? 5.677 -4.893 0.399 1.00 95.94 97 LEU A CA 1
ATOM 758 C C . LEU A 1 97 ? 4.902 -6.057 1.039 1.00 95.94 97 LEU A C 1
ATOM 760 O O . LEU A 1 97 ? 3.674 -6.016 1.131 1.00 95.94 97 LEU A O 1
ATOM 764 N N . VAL A 1 98 ? 5.596 -7.106 1.484 1.00 97.06 98 VAL A N 1
ATOM 765 C CA . VAL A 1 98 ? 4.971 -8.205 2.232 1.00 97.06 98 VAL A CA 1
ATOM 766 C C . VAL A 1 98 ? 4.539 -7.717 3.612 1.00 97.06 98 VAL A C 1
ATOM 768 O O . VAL A 1 98 ? 3.404 -7.975 4.012 1.00 97.06 98 VAL A O 1
ATOM 771 N N . THR A 1 99 ? 5.387 -6.961 4.316 1.00 96.81 99 THR A N 1
ATOM 772 C CA . THR A 1 99 ? 5.017 -6.388 5.618 1.00 96.81 99 THR A CA 1
ATOM 773 C C . THR A 1 99 ? 3.870 -5.394 5.481 1.00 96.81 99 THR A C 1
ATOM 775 O O . THR A 1 99 ? 2.913 -5.482 6.246 1.00 96.81 99 THR A O 1
ATOM 778 N N . SER A 1 100 ? 3.872 -4.542 4.450 1.00 97.19 100 SER A N 1
ATOM 779 C CA . SER A 1 100 ? 2.758 -3.618 4.204 1.00 97.19 100 SER A CA 1
ATOM 780 C C . SER A 1 100 ? 1.440 -4.343 3.926 1.00 97.19 100 SER A C 1
ATOM 782 O O . SER A 1 100 ? 0.384 -3.902 4.367 1.00 97.19 100 SER A O 1
ATOM 784 N N . SER A 1 101 ? 1.482 -5.494 3.250 1.00 96.12 101 SER A N 1
ATOM 785 C CA . SER A 1 101 ? 0.292 -6.319 3.009 1.00 96.12 101 SER A CA 1
ATOM 786 C C . SER A 1 101 ? -0.275 -6.896 4.310 1.00 96.12 101 SER A C 1
ATOM 788 O O . SER A 1 101 ? -1.493 -6.918 4.496 1.00 96.12 101 SER A O 1
ATOM 790 N N . LEU A 1 102 ? 0.594 -7.317 5.236 1.00 96.25 102 LEU A N 1
ATOM 791 C CA . LEU A 1 102 ? 0.181 -7.737 6.579 1.00 96.25 102 LEU A CA 1
ATOM 792 C C . LEU A 1 102 ? -0.416 -6.565 7.366 1.00 96.25 102 LEU A C 1
ATOM 794 O O . LEU A 1 102 ? -1.456 -6.720 8.002 1.00 96.25 102 LEU A O 1
ATOM 798 N N . GLU A 1 103 ? 0.198 -5.384 7.293 1.00 95.81 103 GLU A N 1
ATOM 799 C CA . GLU A 1 103 ? -0.308 -4.160 7.922 1.00 95.81 103 GLU A CA 1
ATOM 800 C C . GLU A 1 103 ? -1.680 -3.762 7.364 1.00 95.81 103 GLU A C 1
ATOM 802 O O . GLU A 1 103 ? -2.578 -3.447 8.141 1.00 95.81 103 GLU A O 1
ATOM 807 N N . PHE A 1 104 ? -1.896 -3.859 6.047 1.00 96.31 104 PHE A N 1
ATOM 808 C CA . PHE A 1 104 ? -3.209 -3.644 5.435 1.00 96.31 104 PHE A CA 1
ATOM 809 C C . PHE A 1 104 ? -4.239 -4.658 5.916 1.00 96.31 104 PHE A C 1
ATOM 811 O O . PHE A 1 104 ? -5.352 -4.273 6.267 1.00 96.31 104 PHE A O 1
ATOM 818 N N . TYR A 1 105 ? -3.879 -5.941 5.968 1.00 95.44 105 TYR A N 1
ATOM 819 C CA . TYR A 1 105 ? -4.768 -6.978 6.486 1.00 95.44 105 TYR A CA 1
ATOM 820 C C . TYR A 1 105 ? -5.190 -6.675 7.931 1.00 95.44 105 TYR A C 1
ATOM 822 O O . TYR A 1 105 ? -6.380 -6.688 8.253 1.00 95.44 105 TYR A O 1
ATOM 830 N N . MET A 1 106 ? -4.229 -6.325 8.790 1.00 94.50 106 MET A N 1
ATOM 831 C CA . MET A 1 106 ? -4.499 -5.953 10.179 1.00 94.50 106 MET A CA 1
ATOM 832 C C . MET A 1 106 ? -5.291 -4.644 10.288 1.00 94.50 106 MET A C 1
ATOM 834 O O . MET A 1 106 ? -6.190 -4.553 11.117 1.00 94.50 106 MET A O 1
ATOM 838 N N . GLY A 1 107 ? -5.001 -3.645 9.456 1.00 94.00 107 GLY A N 1
ATOM 839 C CA . GLY A 1 107 ? -5.667 -2.344 9.470 1.00 94.00 107 GLY A CA 1
ATOM 840 C C . GLY A 1 107 ? -7.104 -2.377 8.945 1.00 94.00 107 GLY A C 1
ATOM 841 O O . GLY A 1 107 ? -7.960 -1.692 9.497 1.00 94.00 107 GLY A O 1
ATOM 842 N N . TYR A 1 108 ? -7.402 -3.192 7.929 1.00 92.50 108 TYR A N 1
ATOM 843 C CA . TYR A 1 108 ? -8.757 -3.319 7.382 1.00 92.50 108 TYR A CA 1
ATOM 844 C C . TYR A 1 108 ? -9.638 -4.277 8.188 1.00 92.50 108 TYR A C 1
ATOM 846 O O . TYR A 1 108 ? -10.772 -3.925 8.506 1.00 92.50 108 TYR A O 1
ATOM 854 N N . LEU A 1 109 ? -9.144 -5.474 8.536 1.00 92.88 109 LEU A N 1
ATOM 855 C CA . LEU A 1 109 ? -9.960 -6.474 9.240 1.00 92.88 109 LEU A CA 1
ATOM 856 C C . LEU A 1 109 ? -9.916 -6.331 10.763 1.00 92.88 109 LEU A C 1
ATOM 858 O O . LEU A 1 109 ? -10.863 -6.741 11.428 1.00 92.88 109 LEU A O 1
ATOM 862 N N . LEU A 1 110 ? -8.827 -5.787 11.317 1.00 91.56 110 LEU A N 1
ATOM 863 C CA . LEU A 1 110 ? -8.569 -5.690 12.757 1.00 91.56 110 LEU A CA 1
ATOM 864 C C . LEU A 1 110 ? -8.941 -6.974 13.520 1.00 91.56 110 LEU A C 1
ATOM 866 O O . LEU A 1 110 ? -9.871 -6.976 14.332 1.00 91.56 110 LEU A O 1
ATOM 870 N N . PRO A 1 111 ? -8.247 -8.095 13.261 1.00 90.25 111 PRO A N 1
ATOM 871 C CA . PRO A 1 111 ? -8.629 -9.376 13.835 1.00 90.25 111 PRO A CA 1
ATOM 872 C C . PRO A 1 111 ? -8.531 -9.355 15.368 1.00 90.25 111 PRO A C 1
ATOM 874 O O . PRO A 1 111 ? -7.704 -8.655 15.955 1.00 90.25 111 PRO A O 1
ATOM 877 N N . ASN A 1 112 ? -9.358 -10.164 16.033 1.00 87.88 112 ASN A N 1
ATOM 878 C CA . ASN A 1 112 ? -9.523 -10.133 17.494 1.00 87.88 112 ASN A CA 1
ATOM 879 C C . ASN A 1 112 ? -8.213 -10.298 18.283 1.00 87.88 112 ASN A C 1
ATOM 881 O O . ASN A 1 112 ? -8.088 -9.758 19.380 1.00 87.88 112 ASN A O 1
ATOM 885 N N . TRP A 1 113 ? -7.231 -11.025 17.744 1.00 86.94 113 TRP A N 1
ATOM 886 C CA . TRP A 1 113 ? -5.917 -11.172 18.373 1.00 86.94 113 TRP A CA 1
ATOM 887 C C . TRP A 1 113 ? -5.112 -9.863 18.347 1.00 86.94 113 TRP A C 1
ATOM 889 O O . TRP A 1 113 ? -4.521 -9.515 19.362 1.00 86.94 113 TRP A O 1
ATOM 899 N N . VAL A 1 114 ? -5.164 -9.085 17.257 1.00 88.81 114 VAL A N 1
ATOM 900 C CA . VAL A 1 114 ? -4.536 -7.752 17.173 1.00 88.81 114 VAL A CA 1
ATOM 901 C C . VAL A 1 114 ? -5.194 -6.804 18.166 1.00 88.81 114 VAL A C 1
ATOM 903 O O . VAL A 1 114 ? -4.492 -6.140 18.925 1.00 88.81 114 VAL A O 1
ATOM 906 N N . LYS A 1 115 ? -6.535 -6.799 18.225 1.00 86.75 115 LYS A N 1
ATOM 907 C CA . LYS A 1 115 ? -7.285 -6.007 19.214 1.00 86.75 115 LYS A CA 1
ATOM 908 C C . LYS A 1 115 ? -6.836 -6.340 20.633 1.00 86.75 115 LYS A C 1
ATOM 910 O O . LYS A 1 115 ? -6.474 -5.450 21.388 1.00 86.75 115 LYS A O 1
ATOM 915 N N . LYS A 1 116 ? -6.791 -7.631 20.974 1.00 87.12 116 LYS A N 1
ATOM 916 C CA . LYS A 1 116 ? -6.377 -8.102 22.302 1.00 87.12 116 LYS A CA 1
ATOM 917 C C . LYS A 1 116 ? -4.921 -7.810 22.645 1.00 87.12 116 LYS A C 1
ATOM 919 O O . LYS A 1 116 ? -4.616 -7.797 23.827 1.00 87.12 116 LYS A O 1
ATOM 924 N N . ILE A 1 117 ? -4.028 -7.649 21.671 1.00 87.44 117 ILE A N 1
ATOM 925 C CA . ILE A 1 117 ? -2.621 -7.310 21.930 1.00 87.44 117 ILE A CA 1
ATOM 926 C C . ILE A 1 117 ? -2.462 -5.797 22.098 1.00 87.44 117 ILE A C 1
ATOM 928 O O . ILE A 1 117 ? -1.784 -5.359 23.021 1.00 87.44 117 ILE A O 1
ATOM 932 N N . LEU A 1 118 ? -3.093 -5.004 21.227 1.00 86.38 118 LEU A N 1
ATOM 933 C CA . LEU A 1 118 ? -2.841 -3.564 21.122 1.00 86.38 118 LEU A CA 1
ATOM 934 C C . LEU A 1 118 ? -3.804 -2.693 21.943 1.00 86.38 118 LEU A C 1
ATOM 936 O O . LEU A 1 118 ? -3.429 -1.589 22.317 1.00 86.38 118 LEU A O 1
ATOM 940 N N . LEU A 1 119 ? -5.013 -3.175 22.247 1.00 84.44 119 LEU A N 1
ATOM 941 C CA . LEU A 1 119 ? -6.003 -2.482 23.090 1.00 84.44 119 LEU A CA 1
ATOM 942 C C . LEU A 1 119 ? -6.047 -3.037 24.525 1.00 84.44 119 LEU A C 1
ATOM 944 O O . LEU A 1 119 ? -6.929 -2.685 25.298 1.00 84.44 119 LEU A O 1
ATOM 948 N N . LYS A 1 120 ? -5.115 -3.924 24.900 1.00 65.75 120 LYS A N 1
ATOM 949 C CA . LYS A 1 120 ? -5.143 -4.666 26.177 1.00 65.75 120 LYS A CA 1
ATOM 950 C C . LYS A 1 120 ? -4.973 -3.807 27.441 1.00 65.75 120 LYS A C 1
ATOM 952 O O . LYS A 1 120 ? -5.038 -4.362 28.530 1.00 65.75 120 LYS A O 1
ATOM 957 N N . ASN A 1 121 ? -4.738 -2.504 27.309 1.00 54.94 121 ASN A N 1
ATOM 958 C CA . ASN A 1 121 ? -4.374 -1.631 28.426 1.00 54.94 121 ASN A CA 1
ATOM 959 C C . ASN A 1 121 ? -5.491 -0.678 28.892 1.00 54.94 121 ASN A C 1
ATOM 961 O O . ASN A 1 121 ? -5.215 0.147 29.753 1.00 54.94 121 ASN A O 1
ATOM 965 N N . ASP A 1 122 ? -6.724 -0.802 28.386 1.00 47.66 122 ASP A N 1
ATOM 966 C CA . ASP A 1 122 ? -7.857 0.056 28.794 1.00 47.66 122 ASP A CA 1
ATOM 967 C C . ASP A 1 122 ? -8.846 -0.636 29.764 1.00 47.66 122 ASP A C 1
ATOM 969 O O . ASP A 1 122 ? -10.028 -0.295 29.788 1.00 47.66 122 ASP A O 1
ATOM 973 N N . ASN A 1 123 ? -8.379 -1.606 30.563 1.00 39.22 123 ASN A N 1
ATOM 974 C CA . ASN A 1 123 ? -9.129 -2.167 31.700 1.00 39.22 123 ASN A CA 1
ATOM 975 C C . ASN A 1 123 ? -8.396 -1.915 33.017 1.00 39.22 123 ASN A C 1
ATOM 977 O O . ASN A 1 123 ? -7.214 -2.321 33.099 1.00 39.22 123 ASN A O 1
#

pLDDT: mean 88.93, std 9.28, range [39.22, 97.5]